Protein AF-A0A7V6TAF7-F1 (afdb_monomer_lite)

Foldseek 3Di:
DVVVVVVVVVVVVVPKDKDWDAAKDAAQDWDDDPQAIDGRHHIDTQKMWTDDPRYIDIDHHPD

pLDDT: mean 81.48, std 11.36, range [53.47, 93.0]

Structure (mmCIF, N/CA/C/O backbone):
data_AF-A0A7V6TAF7-F1
#
_entry.id   AF-A0A7V6TAF7-F1
#
loop_
_atom_site.group_PDB
_atom_site.id
_atom_site.type_symbol
_atom_site.label_atom_id
_atom_site.label_alt_id
_atom_site.label_comp_id
_atom_site.label_asym_id
_atom_site.label_entity_id
_atom_site.label_seq_id
_atom_site.pdbx_PDB_ins_code
_atom_site.Cartn_x
_atom_site.Cartn_y
_atom_site.Cartn_z
_atom_site.occupancy
_atom_site.B_iso_or_equiv
_atom_site.auth_seq_id
_atom_site.auth_comp_id
_atom_site.auth_asym_id
_atom_site.auth_atom_id
_atom_site.pdbx_PDB_model_num
ATOM 1 N N . ILE A 1 1 ? -26.469 14.754 17.831 1.00 59.38 1 ILE A N 1
ATOM 2 C CA . ILE A 1 1 ? -26.205 13.368 17.366 1.00 59.38 1 ILE A CA 1
ATOM 3 C C . ILE A 1 1 ? -25.333 13.403 16.105 1.00 59.38 1 ILE A C 1
ATOM 5 O O . ILE A 1 1 ? -24.320 12.722 16.099 1.00 59.38 1 ILE A O 1
ATOM 9 N N . GLU A 1 2 ? -25.605 14.298 15.145 1.00 71.19 2 GLU A N 1
ATOM 10 C CA . GLU A 1 2 ? -24.838 14.454 13.887 1.00 71.19 2 GLU A CA 1
ATOM 11 C C . GLU A 1 2 ? -23.329 14.744 14.028 1.00 71.19 2 GLU A C 1
ATOM 13 O O . GLU A 1 2 ? -22.523 14.206 13.274 1.00 71.19 2 GLU A O 1
ATOM 18 N N . GLU A 1 3 ? -22.904 15.573 14.987 1.00 72.06 3 GLU A N 1
ATOM 19 C CA . GLU A 1 3 ? -21.477 15.923 15.134 1.00 72.06 3 GLU A CA 1
ATOM 20 C C . GLU A 1 3 ? -20.605 14.745 15.577 1.00 72.06 3 GLU A C 1
ATOM 22 O O . GLU A 1 3 ? -19.459 14.619 15.146 1.00 72.06 3 GLU A O 1
ATOM 27 N N . LYS A 1 4 ? -21.166 13.853 16.402 1.00 71.75 4 LYS A N 1
ATOM 28 C CA . LYS A 1 4 ? -20.469 12.657 16.877 1.00 71.75 4 LYS A CA 1
ATOM 29 C C . LYS A 1 4 ? -20.224 11.683 15.723 1.00 71.75 4 LYS A C 1
ATOM 31 O O . LYS A 1 4 ? -19.104 11.221 15.554 1.00 71.75 4 LYS A O 1
ATOM 36 N N . GLU A 1 5 ? -21.236 11.446 14.891 1.00 75.31 5 GLU A N 1
ATOM 37 C CA . GLU A 1 5 ? -21.119 10.571 13.716 1.00 75.31 5 GLU A CA 1
ATOM 38 C C . GLU A 1 5 ? -20.122 11.123 12.690 1.00 75.31 5 GLU A C 1
ATOM 40 O O . GLU A 1 5 ? -19.357 10.371 12.087 1.00 75.31 5 GLU A O 1
ATOM 45 N N . LYS A 1 6 ? -20.068 12.450 12.532 1.00 71.75 6 LYS A N 1
ATOM 46 C CA . LYS A 1 6 ? -19.101 13.114 11.651 1.00 71.75 6 LYS A CA 1
ATOM 47 C C . LYS A 1 6 ? -17.662 12.970 12.158 1.00 71.75 6 LYS A C 1
ATOM 49 O O . LYS A 1 6 ? -16.759 12.722 11.360 1.00 71.75 6 LYS A O 1
ATOM 54 N N . LEU A 1 7 ? -17.452 13.091 13.469 1.00 70.06 7 LEU A N 1
ATOM 55 C CA . LEU A 1 7 ? -16.155 12.858 14.108 1.00 70.06 7 LEU A CA 1
ATOM 56 C C . LEU A 1 7 ? -15.741 11.383 14.033 1.00 70.06 7 LEU A C 1
ATOM 58 O O . LEU A 1 7 ? -14.598 11.105 13.684 1.00 70.06 7 LEU A O 1
ATOM 62 N N . ASP A 1 8 ? -16.662 10.443 14.256 1.00 66.94 8 ASP A N 1
ATOM 63 C CA . ASP A 1 8 ? -16.411 9.002 14.107 1.00 66.94 8 ASP A CA 1
ATOM 64 C C . ASP A 1 8 ? -16.034 8.643 12.654 1.00 66.94 8 ASP A C 1
ATOM 66 O O . ASP A 1 8 ? -15.095 7.878 12.405 1.00 66.94 8 ASP A O 1
ATOM 70 N N . LEU A 1 9 ? -16.684 9.266 11.666 1.00 62.94 9 LEU A N 1
ATOM 71 C CA . LEU A 1 9 ? -16.306 9.151 10.256 1.00 62.94 9 LEU A CA 1
ATOM 72 C C . LEU A 1 9 ? -14.912 9.731 9.985 1.00 62.94 9 LEU A C 1
ATOM 74 O O . LEU A 1 9 ? -14.100 9.071 9.341 1.00 62.94 9 LEU A O 1
ATOM 78 N N . MET A 1 10 ? -14.585 10.915 10.503 1.00 61.00 10 MET A N 1
ATOM 79 C CA . MET A 1 10 ? -13.252 11.506 10.323 1.00 61.00 10 MET A CA 1
ATOM 80 C C . MET A 1 10 ? -12.147 10.674 10.988 1.00 61.00 10 MET A C 1
ATOM 82 O O . MET A 1 10 ? -11.084 10.480 10.397 1.00 61.00 10 MET A O 1
ATOM 86 N N . ILE A 1 11 ? -12.398 10.126 12.178 1.00 63.03 11 ILE A N 1
ATOM 87 C CA . ILE A 1 11 ? -11.453 9.271 12.910 1.00 63.03 11 ILE A CA 1
ATOM 88 C C . ILE A 1 11 ? -11.262 7.927 12.195 1.00 63.03 11 ILE A C 1
ATOM 90 O O . ILE A 1 11 ? -10.127 7.470 12.048 1.00 63.03 11 ILE A O 1
ATOM 94 N N . SER A 1 12 ? -12.337 7.315 11.689 1.00 61.06 12 SER A N 1
ATOM 95 C CA . SER A 1 12 ? -12.259 6.041 10.953 1.00 61.06 12 SER A CA 1
ATOM 96 C C . SER A 1 12 ? -11.484 6.138 9.631 1.00 61.06 12 SER A C 1
ATOM 98 O O . SER A 1 12 ? -10.892 5.148 9.196 1.00 61.06 12 SER A O 1
ATOM 100 N N . HIS A 1 13 ? -11.443 7.323 9.013 1.00 55.34 13 HIS A N 1
ATOM 101 C CA . HIS A 1 13 ? -10.661 7.578 7.799 1.00 55.34 13 HIS A CA 1
ATOM 102 C C . HIS A 1 13 ? -9.230 8.045 8.101 1.00 55.34 13 HIS A C 1
ATOM 104 O O . HIS A 1 13 ? -8.324 7.745 7.328 1.00 55.34 13 HIS A O 1
ATOM 110 N N . SER A 1 14 ? -8.995 8.709 9.238 1.00 53.47 14 SER A N 1
ATOM 111 C CA . SER A 1 14 ? -7.674 9.255 9.593 1.00 53.47 14 SER A CA 1
ATOM 112 C C . SER A 1 14 ? -6.665 8.203 10.075 1.00 53.47 14 SER A C 1
ATOM 114 O O . SER A 1 14 ? -5.474 8.491 10.128 1.00 53.47 14 SER A O 1
ATOM 116 N N . SER A 1 15 ? -7.101 6.985 10.424 1.00 55.44 15 SER A N 1
ATOM 117 C CA . SER A 1 15 ? -6.209 5.937 10.956 1.00 55.44 15 SER A CA 1
ATOM 118 C C . SER A 1 15 ? -5.704 4.925 9.921 1.00 55.44 15 SER A C 1
ATOM 120 O O . SER A 1 15 ? -4.912 4.040 10.258 1.00 55.44 15 SER A O 1
ATOM 122 N N . ARG A 1 16 ? -6.121 5.027 8.652 1.00 67.06 16 ARG A N 1
ATOM 123 C CA . ARG A 1 16 ? -5.678 4.091 7.611 1.00 67.06 16 ARG A CA 1
ATOM 124 C C . ARG A 1 16 ? -4.321 4.521 7.080 1.00 67.06 16 ARG A C 1
ATOM 126 O O . ARG A 1 16 ? -4.229 5.315 6.152 1.00 67.06 16 ARG A O 1
ATOM 133 N N . ALA A 1 17 ? -3.259 3.981 7.671 1.00 76.25 17 ALA A N 1
ATOM 134 C CA . ALA A 1 17 ? -1.924 4.118 7.110 1.00 76.25 17 ALA A CA 1
ATOM 135 C C . ALA A 1 17 ? -1.933 3.653 5.641 1.00 76.25 17 ALA A C 1
ATOM 137 O O . ALA A 1 17 ? -2.378 2.542 5.326 1.00 76.25 17 ALA A O 1
ATOM 138 N N . SER A 1 18 ? -1.472 4.531 4.753 1.00 84.88 18 SER A N 1
ATOM 139 C CA . SER A 1 18 ? -1.420 4.300 3.315 1.00 84.88 18 SER A CA 1
ATOM 140 C C . SER A 1 18 ? -0.038 4.633 2.757 1.00 84.88 18 SER A C 1
ATOM 142 O O . SER A 1 18 ? 0.710 5.444 3.302 1.00 84.88 18 SER A O 1
ATOM 144 N N . ILE A 1 19 ? 0.334 3.942 1.685 1.00 86.81 19 ILE A N 1
ATOM 145 C CA . ILE A 1 19 ? 1.589 4.100 0.956 1.00 86.81 19 ILE A CA 1
ATOM 146 C C . ILE A 1 19 ? 1.228 4.282 -0.514 1.00 86.81 19 ILE A C 1
ATOM 148 O O . ILE A 1 19 ? 0.738 3.352 -1.153 1.00 86.81 19 ILE A O 1
ATOM 152 N N . SER A 1 20 ? 1.487 5.467 -1.060 1.00 87.06 20 SER A N 1
ATOM 153 C CA . SER A 1 20 ? 1.182 5.803 -2.454 1.00 87.06 20 SER A CA 1
ATOM 154 C C . SER A 1 20 ? 2.452 5.811 -3.305 1.00 87.06 20 SER A C 1
ATOM 156 O O . SER A 1 20 ? 3.436 6.468 -2.970 1.00 87.06 20 SER A O 1
ATOM 158 N N . ALA A 1 21 ? 2.433 5.103 -4.432 1.00 86.69 21 ALA A N 1
ATOM 159 C CA . ALA A 1 21 ? 3.498 5.091 -5.427 1.00 86.69 21 ALA A CA 1
ATOM 160 C C . ALA A 1 21 ? 3.076 5.922 -6.648 1.00 86.69 21 ALA A C 1
ATOM 162 O O . ALA A 1 21 ? 2.236 5.488 -7.438 1.00 86.69 21 ALA A O 1
ATOM 163 N N . SER A 1 22 ? 3.692 7.096 -6.815 1.00 85.38 22 SER A N 1
ATOM 164 C CA . SER A 1 22 ? 3.367 8.059 -7.881 1.00 85.38 22 SER A CA 1
ATOM 165 C C . SER A 1 22 ? 3.773 7.608 -9.282 1.00 85.38 22 SER A C 1
ATOM 167 O O . SER A 1 22 ? 3.143 7.999 -10.252 1.00 85.38 22 SER A O 1
ATOM 169 N N . ASN A 1 23 ? 4.813 6.779 -9.405 1.00 86.38 23 ASN A N 1
ATOM 170 C CA . ASN A 1 23 ? 5.309 6.3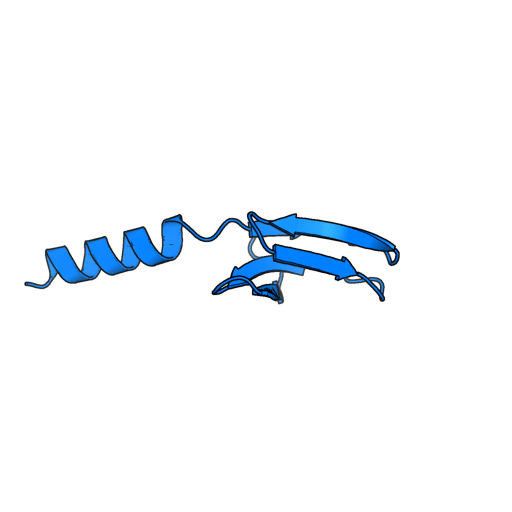10 -10.698 1.00 86.38 23 ASN A CA 1
ATOM 171 C C . ASN A 1 23 ? 5.059 4.807 -10.866 1.00 86.38 23 ASN A C 1
ATOM 173 O O . ASN A 1 23 ? 4.165 4.377 -11.600 1.00 86.38 23 ASN A O 1
ATOM 177 N N . VAL A 1 24 ? 5.829 3.980 -10.154 1.00 88.31 24 VAL A N 1
ATOM 178 C CA . VAL A 1 24 ? 5.699 2.528 -10.244 1.00 88.31 24 VAL A CA 1
ATOM 179 C C . VAL A 1 24 ? 6.204 1.809 -8.999 1.00 88.31 24 VAL A C 1
ATOM 181 O O . VAL A 1 24 ? 7.262 2.127 -8.462 1.00 88.31 24 VAL A O 1
ATOM 184 N N . CYS A 1 25 ? 5.454 0.797 -8.579 1.00 89.12 25 CYS A N 1
ATOM 185 C CA . CYS A 1 25 ? 5.876 -0.238 -7.656 1.00 89.12 25 CYS A CA 1
ATOM 186 C C . CYS A 1 25 ? 6.349 -1.461 -8.459 1.00 89.12 25 CYS A C 1
ATOM 188 O O . CYS A 1 25 ? 5.616 -1.980 -9.305 1.00 89.12 25 CYS A O 1
ATOM 190 N N . TYR A 1 26 ? 7.590 -1.896 -8.242 1.00 91.56 26 TYR A N 1
ATOM 191 C CA . TYR A 1 26 ? 8.178 -3.031 -8.957 1.00 91.56 26 TYR A CA 1
ATOM 192 C C . TYR A 1 26 ? 7.851 -4.372 -8.287 1.00 91.56 26 TYR A C 1
ATOM 194 O O . TYR A 1 26 ? 7.620 -4.449 -7.081 1.00 91.56 26 TYR A O 1
ATOM 202 N N . SER A 1 27 ? 7.890 -5.448 -9.076 1.00 91.50 27 SER A N 1
ATOM 203 C CA . SER A 1 27 ? 7.805 -6.818 -8.567 1.00 91.50 27 SER A CA 1
ATOM 204 C C . SER A 1 27 ? 8.926 -7.099 -7.563 1.00 91.50 27 SER A C 1
ATOM 206 O O . SER A 1 27 ? 10.083 -6.761 -7.807 1.00 91.50 27 SER A O 1
ATOM 208 N N . GLY A 1 28 ? 8.597 -7.758 -6.458 1.00 90.44 28 GLY A N 1
ATOM 209 C CA . GLY A 1 28 ? 9.528 -8.106 -5.385 1.00 90.44 28 GLY A CA 1
ATOM 210 C C . GLY A 1 28 ? 9.536 -7.125 -4.213 1.00 90.44 28 GLY A C 1
ATOM 211 O O . GLY A 1 28 ? 10.062 -7.478 -3.159 1.00 90.44 28 GLY A O 1
ATOM 212 N N . VAL A 1 29 ? 8.914 -5.948 -4.350 1.00 91.00 29 VAL A N 1
ATOM 213 C CA . VAL A 1 29 ? 8.752 -5.000 -3.240 1.00 91.00 29 VAL A CA 1
ATOM 214 C C . VAL A 1 29 ? 7.883 -5.627 -2.151 1.00 91.00 29 VAL A C 1
ATOM 216 O O . VAL A 1 29 ? 6.817 -6.181 -2.427 1.00 91.00 29 VAL A O 1
ATOM 219 N N . ASN A 1 30 ? 8.348 -5.541 -0.906 1.00 92.38 30 ASN A N 1
ATOM 220 C CA . ASN A 1 30 ? 7.581 -5.952 0.260 1.00 92.38 30 ASN A CA 1
ATOM 221 C C . ASN A 1 30 ? 7.026 -4.712 0.958 1.00 92.38 30 ASN A C 1
ATOM 223 O O . ASN A 1 30 ? 7.785 -3.867 1.427 1.00 92.38 30 ASN A O 1
ATOM 227 N N . ILE A 1 31 ? 5.705 -4.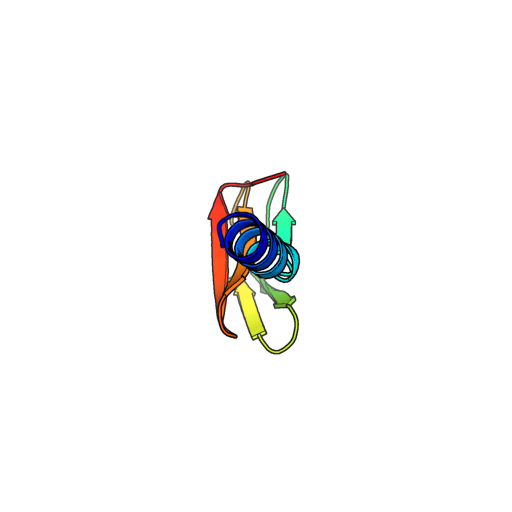610 1.006 1.00 90.19 31 ILE A N 1
ATOM 228 C CA . ILE A 1 31 ? 4.984 -3.500 1.617 1.00 90.19 31 ILE A CA 1
ATOM 229 C C . ILE A 1 31 ? 4.534 -3.952 2.996 1.00 90.19 31 ILE A C 1
ATOM 231 O O . ILE A 1 31 ? 3.915 -5.005 3.128 1.00 90.19 31 ILE A O 1
ATOM 235 N N . ILE A 1 32 ? 4.850 -3.165 4.020 1.00 90.38 32 ILE A N 1
ATOM 236 C CA . ILE A 1 32 ? 4.482 -3.444 5.408 1.00 90.38 32 ILE A CA 1
ATOM 237 C C . ILE A 1 32 ? 3.743 -2.220 5.937 1.00 90.38 32 ILE A C 1
ATOM 239 O O . ILE A 1 32 ? 4.289 -1.119 5.935 1.00 90.38 32 ILE A O 1
ATOM 243 N N . ILE A 1 33 ? 2.496 -2.413 6.367 1.00 88.94 33 ILE A N 1
ATOM 244 C CA . ILE A 1 33 ? 1.658 -1.358 6.942 1.00 88.94 33 ILE A CA 1
ATOM 245 C C . ILE A 1 33 ? 1.092 -1.880 8.262 1.00 88.94 33 ILE A C 1
ATOM 247 O O . ILE A 1 33 ? 0.159 -2.688 8.276 1.00 88.94 33 ILE A O 1
ATOM 251 N N . GLY A 1 34 ? 1.661 -1.422 9.379 1.00 85.56 34 GLY A N 1
ATOM 252 C CA . GLY A 1 34 ? 1.305 -1.913 10.710 1.00 85.56 34 GLY A CA 1
ATOM 253 C C . GLY A 1 34 ? 1.630 -3.401 10.868 1.00 85.56 34 GLY A C 1
ATOM 254 O O . GLY A 1 34 ? 2.784 -3.801 10.744 1.00 85.56 34 GLY A O 1
ATOM 255 N N . ASN A 1 35 ? 0.607 -4.218 11.133 1.00 85.88 35 ASN A N 1
ATOM 256 C CA . ASN A 1 35 ? 0.712 -5.674 11.292 1.00 85.88 35 ASN A CA 1
ATOM 257 C C . ASN A 1 35 ? 0.510 -6.471 9.988 1.00 85.88 35 ASN A C 1
ATOM 259 O O . ASN A 1 35 ? 0.620 -7.696 10.004 1.00 85.88 35 ASN A O 1
ATOM 263 N N . ALA A 1 36 ? 0.191 -5.805 8.877 1.00 87.75 36 ALA A N 1
ATOM 264 C CA . ALA A 1 36 ? -0.059 -6.449 7.595 1.00 87.75 36 ALA A CA 1
ATOM 265 C C . ALA A 1 36 ? 1.172 -6.355 6.685 1.00 87.75 36 ALA A C 1
ATOM 267 O O .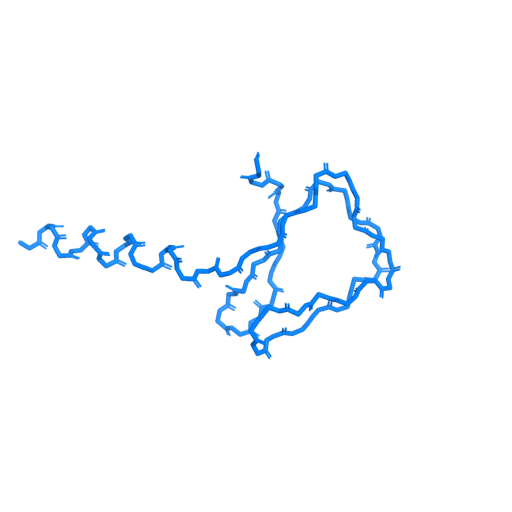 ALA A 1 36 ? 1.904 -5.362 6.714 1.00 87.75 36 ALA A O 1
ATOM 268 N N . SER A 1 37 ? 1.377 -7.368 5.838 1.00 90.94 37 SER A N 1
ATOM 269 C CA . SER A 1 37 ? 2.418 -7.356 4.806 1.00 90.94 37 SER A CA 1
ATOM 270 C C . SER A 1 37 ? 1.888 -7.848 3.461 1.00 90.94 37 SER A C 1
ATOM 272 O O . SER A 1 37 ? 1.010 -8.708 3.398 1.00 90.94 37 SER A O 1
ATOM 274 N N . LEU A 1 38 ? 2.416 -7.283 2.377 1.00 91.38 38 LEU A N 1
ATOM 275 C CA . LEU A 1 38 ? 2.062 -7.620 1.005 1.00 91.38 38 LEU A CA 1
ATOM 276 C C . LEU A 1 38 ? 3.315 -7.620 0.144 1.00 91.38 38 LEU A C 1
ATOM 278 O O . LEU A 1 38 ? 3.989 -6.602 -0.010 1.00 91.38 38 LEU A O 1
ATOM 282 N N . LYS A 1 39 ? 3.577 -8.762 -0.486 1.00 93.00 39 LYS A N 1
ATOM 283 C CA . LYS A 1 39 ? 4.626 -8.874 -1.490 1.00 93.00 39 LYS A CA 1
ATOM 284 C C . LYS A 1 39 ? 4.046 -8.594 -2.867 1.00 93.00 39 LYS A C 1
ATOM 286 O O . LYS A 1 39 ? 3.197 -9.341 -3.356 1.00 93.00 39 LYS A O 1
ATOM 291 N N . VAL A 1 40 ? 4.539 -7.543 -3.501 1.00 91.38 40 VAL A N 1
ATOM 292 C CA . VAL A 1 40 ? 4.153 -7.154 -4.853 1.00 91.38 40 VAL A CA 1
ATOM 293 C C . VAL A 1 40 ? 4.724 -8.178 -5.829 1.00 91.38 40 VAL A C 1
ATOM 295 O O . VAL A 1 40 ? 5.938 -8.370 -5.901 1.00 91.38 40 VAL A O 1
ATOM 298 N N . ARG A 1 41 ? 3.848 -8.890 -6.540 1.00 89.00 41 ARG A N 1
ATOM 299 C CA . ARG A 1 41 ? 4.252 -9.917 -7.515 1.00 89.00 41 ARG A CA 1
ATOM 300 C C . ARG A 1 41 ? 4.475 -9.329 -8.899 1.00 89.00 41 ARG A C 1
ATOM 302 O O . ARG A 1 41 ? 5.463 -9.666 -9.538 1.00 89.00 41 ARG A O 1
ATOM 309 N N . ASP A 1 42 ? 3.620 -8.393 -9.286 1.00 88.00 42 ASP A N 1
ATOM 310 C CA . ASP A 1 42 ? 3.633 -7.760 -10.597 1.00 88.00 42 ASP A CA 1
ATOM 311 C C . ASP A 1 42 ? 3.920 -6.269 -10.487 1.00 88.00 42 ASP A C 1
ATOM 313 O O . ASP A 1 42 ? 3.692 -5.643 -9.457 1.00 88.00 42 ASP A O 1
ATOM 317 N N . LYS A 1 43 ? 4.428 -5.682 -11.567 1.00 88.88 43 LYS A N 1
ATOM 318 C CA . LYS A 1 43 ? 4.684 -4.245 -11.634 1.00 88.88 43 LYS A CA 1
ATOM 319 C C . LYS A 1 43 ? 3.355 -3.479 -11.642 1.00 88.88 43 LYS A C 1
ATOM 321 O O . LYS A 1 43 ? 2.578 -3.625 -12.582 1.00 88.88 43 LYS A O 1
ATOM 326 N N . ILE A 1 44 ? 3.135 -2.609 -10.657 1.00 88.69 44 ILE A N 1
ATOM 327 C CA . ILE A 1 44 ? 1.914 -1.797 -10.535 1.00 88.69 44 ILE A CA 1
ATOM 328 C C . ILE A 1 44 ? 2.269 -0.317 -10.674 1.00 88.69 44 ILE A C 1
ATOM 330 O O . ILE A 1 44 ? 3.109 0.197 -9.940 1.00 88.69 44 ILE A O 1
ATOM 334 N N . LYS A 1 45 ? 1.646 0.382 -11.623 1.00 90.25 45 LYS A N 1
ATOM 335 C CA . LYS A 1 45 ? 1.829 1.829 -11.826 1.00 90.25 45 LYS A CA 1
ATOM 336 C C . LYS A 1 45 ? 0.730 2.601 -11.102 1.00 90.25 45 LYS A C 1
ATOM 338 O O . LYS A 1 45 ? -0.386 2.100 -11.063 1.00 90.25 45 LYS A O 1
ATOM 343 N N . HIS A 1 46 ? 1.041 3.805 -10.615 1.00 89.25 46 HIS A N 1
ATOM 344 C CA . HIS A 1 46 ? 0.076 4.734 -10.001 1.00 89.25 46 HIS A CA 1
ATOM 345 C C . HIS A 1 46 ? -0.884 4.037 -9.023 1.00 89.25 46 HIS A C 1
ATOM 347 O O . HIS A 1 46 ? -2.073 3.878 -9.300 1.00 89.25 46 HIS A O 1
ATOM 353 N N . VAL A 1 47 ? -0.359 3.604 -7.879 1.00 88.56 47 VAL A N 1
ATOM 354 C CA . VAL A 1 47 ? -1.102 2.772 -6.924 1.00 88.56 47 VAL A CA 1
ATOM 355 C C . VAL A 1 47 ? -0.982 3.314 -5.512 1.00 88.56 47 VAL A C 1
ATOM 357 O O . VAL A 1 47 ? 0.095 3.748 -5.102 1.00 88.56 47 VAL A O 1
ATOM 360 N N . THR A 1 48 ? -2.070 3.233 -4.757 1.00 90.56 48 THR A N 1
ATOM 361 C CA . THR A 1 48 ? -2.077 3.479 -3.316 1.00 90.56 48 THR A CA 1
ATOM 362 C C . THR A 1 48 ? -2.396 2.186 -2.586 1.00 90.56 48 THR A C 1
ATOM 364 O O . THR A 1 48 ? -3.410 1.545 -2.844 1.00 90.56 48 THR A O 1
ATOM 367 N N . PHE A 1 49 ? -1.509 1.791 -1.682 1.00 90.69 49 PHE A N 1
ATOM 368 C CA . PHE A 1 49 ? -1.679 0.666 -0.775 1.00 90.69 49 PHE A CA 1
ATOM 369 C C . PHE A 1 49 ? -2.193 1.183 0.558 1.00 90.69 49 PHE A C 1
ATOM 371 O O . PHE A 1 49 ? -1.699 2.188 1.053 1.00 90.69 49 PHE A O 1
ATOM 378 N N . TYR A 1 50 ? -3.142 0.496 1.171 1.00 89.19 50 TYR A N 1
ATOM 379 C CA . TYR A 1 50 ? -3.687 0.886 2.465 1.00 89.19 50 TYR A CA 1
ATOM 380 C C . TYR A 1 50 ? -4.018 -0.347 3.294 1.00 89.19 50 TYR A C 1
ATOM 382 O O . TYR A 1 50 ? -4.390 -1.398 2.763 1.00 89.19 50 TYR A O 1
ATOM 390 N N . ASN A 1 51 ? -3.871 -0.228 4.612 1.00 87.56 51 ASN A N 1
ATOM 391 C CA . ASN A 1 51 ? -4.314 -1.277 5.521 1.0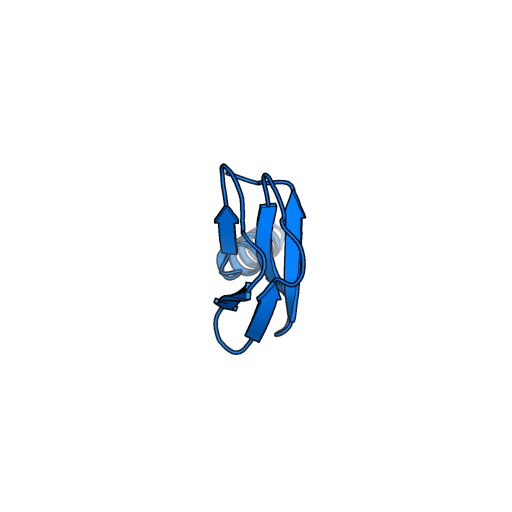0 87.56 51 ASN A CA 1
ATOM 392 C C . ASN A 1 51 ? -5.835 -1.187 5.703 1.00 87.56 51 ASN A C 1
ATOM 394 O O . ASN A 1 51 ? -6.378 -0.146 6.077 1.00 87.56 51 ASN A O 1
ATOM 398 N N . TYR A 1 52 ? -6.512 -2.293 5.421 1.00 84.12 52 TYR A N 1
ATOM 399 C CA . TYR A 1 52 ? -7.932 -2.483 5.641 1.00 84.12 52 TYR A CA 1
ATOM 400 C C . TYR A 1 52 ? -8.126 -3.736 6.497 1.00 84.12 52 TYR A C 1
ATOM 402 O O . TYR A 1 52 ? -7.973 -4.855 6.007 1.00 84.12 52 TYR A O 1
ATOM 410 N N . GLU A 1 53 ? -8.429 -3.539 7.782 1.00 83.38 53 GLU A N 1
ATOM 411 C CA . GLU A 1 53 ? -8.703 -4.618 8.748 1.00 83.38 53 GLU A CA 1
ATOM 412 C C . GLU A 1 53 ? -7.592 -5.689 8.817 1.00 83.38 53 GLU A C 1
ATOM 414 O O . GLU A 1 53 ? -7.856 -6.888 8.888 1.00 83.38 53 GLU A O 1
ATOM 419 N N . GLY A 1 54 ? -6.321 -5.272 8.766 1.00 81.94 54 GLY A N 1
ATOM 420 C CA . GLY A 1 54 ? -5.173 -6.186 8.828 1.00 81.94 54 GLY A CA 1
ATOM 421 C C . GLY A 1 54 ? -4.803 -6.829 7.489 1.00 81.94 54 GLY A C 1
ATOM 422 O O . GLY A 1 54 ? -3.893 -7.654 7.436 1.00 81.94 54 GLY A O 1
ATOM 423 N N . GLN A 1 55 ? -5.460 -6.435 6.397 1.00 85.81 55 GLN A N 1
ATOM 424 C CA . GLN A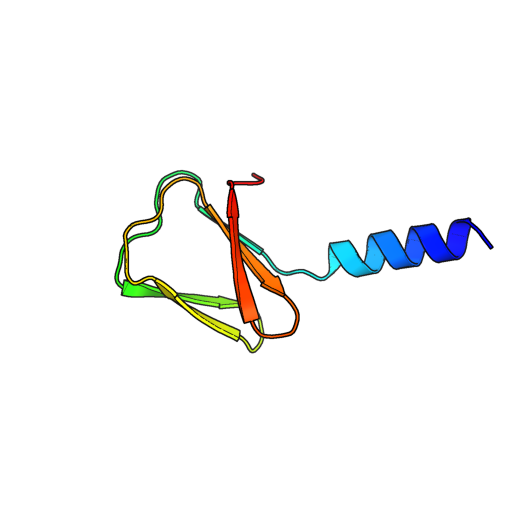 1 55 ? -5.096 -6.825 5.039 1.00 85.81 55 GLN A CA 1
ATOM 425 C C . GLN A 1 55 ? -4.672 -5.596 4.242 1.00 85.81 55 GLN A C 1
ATOM 427 O O . GLN A 1 55 ? -5.359 -4.576 4.235 1.00 85.81 55 GLN A O 1
ATOM 432 N N . ILE A 1 56 ? -3.541 -5.685 3.543 1.00 89.56 56 ILE A N 1
ATOM 433 C CA . ILE A 1 56 ? -3.139 -4.618 2.626 1.00 89.56 56 ILE A CA 1
ATOM 434 C C . ILE A 1 56 ? -3.965 -4.757 1.351 1.00 89.56 56 ILE A C 1
ATOM 436 O O . ILE 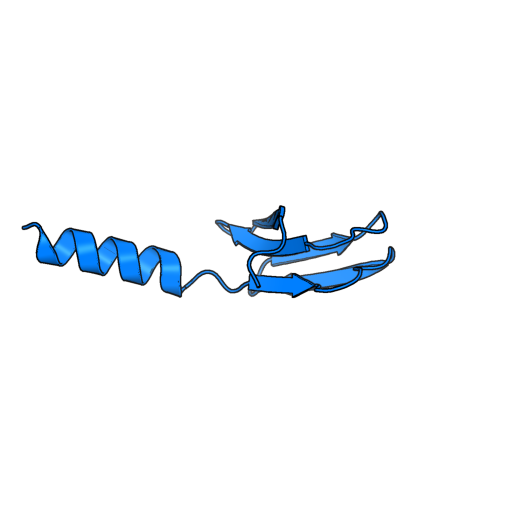A 1 56 ? -3.855 -5.749 0.629 1.00 89.56 56 ILE A O 1
ATOM 440 N N . LYS A 1 57 ? -4.772 -3.738 1.073 1.00 89.19 57 LYS A N 1
ATOM 441 C CA . LYS A 1 57 ? -5.459 -3.558 -0.203 1.00 89.19 57 LYS A CA 1
ATOM 442 C C . LYS A 1 57 ? -4.741 -2.494 -1.015 1.00 89.19 57 LYS A C 1
ATOM 444 O O . LYS A 1 57 ? -3.942 -1.724 -0.485 1.00 89.19 57 LYS A O 1
ATOM 449 N N . PHE A 1 58 ? -5.006 -2.482 -2.311 1.00 88.06 58 PHE A N 1
ATOM 450 C CA . PHE A 1 58 ? -4.466 -1.480 -3.209 1.00 88.06 58 PHE A CA 1
ATOM 451 C C . PHE A 1 58 ? -5.556 -0.955 -4.135 1.00 88.06 58 PHE A C 1
ATOM 453 O O . PHE A 1 58 ? -6.458 -1.694 -4.529 1.00 88.06 58 PHE A O 1
ATOM 460 N N . GLY A 1 59 ? -5.470 0.330 -4.449 1.00 86.69 59 GLY A N 1
ATOM 461 C CA . GLY A 1 59 ? -6.409 1.056 -5.290 1.00 86.69 59 GLY A CA 1
ATOM 462 C C . GLY A 1 59 ? -5.694 2.046 -6.212 1.00 86.69 59 GLY A C 1
ATOM 463 O O . GLY A 1 59 ? -4.457 2.065 -6.256 1.00 86.69 59 GLY A O 1
ATOM 464 N N . PRO A 1 60 ? -6.458 2.852 -6.969 1.00 85.88 60 PRO A N 1
ATOM 465 C CA . PRO A 1 60 ? -5.894 3.931 -7.773 1.00 85.88 60 PRO A CA 1
ATOM 466 C C . PRO A 1 60 ? -5.089 4.901 -6.898 1.00 85.88 60 PRO A C 1
ATOM 468 O O . PRO A 1 60 ? -5.335 5.016 -5.701 1.00 85.88 60 PRO A O 1
ATOM 471 N N . TYR A 1 61 ? -4.103 5.568 -7.496 1.00 85.25 61 TYR A N 1
ATOM 472 C CA . TYR A 1 61 ? -3.299 6.575 -6.808 1.00 85.25 61 TYR A CA 1
ATOM 473 C C . TYR A 1 61 ? -4.179 7.718 -6.278 1.00 85.25 61 TYR A C 1
ATOM 475 O O . TYR A 1 61 ? -4.838 8.394 -7.064 1.00 85.25 61 TYR A O 1
ATOM 483 N N . GLU A 1 62 ? -4.166 7.926 -4.960 1.00 74.38 62 GLU A N 1
ATOM 484 C CA . GLU A 1 62 ? -4.913 8.994 -4.266 1.00 74.38 62 GLU A CA 1
ATOM 485 C C . GLU A 1 62 ? -4.034 10.201 -3.879 1.00 74.38 62 GLU A C 1
ATOM 487 O O . GLU A 1 62 ? -4.442 11.018 -3.057 1.00 74.38 62 GLU A O 1
ATOM 492 N N . GLY A 1 63 ? -2.803 10.280 -4.403 1.00 57.56 63 GLY A N 1
ATOM 493 C CA . GLY A 1 63 ? -1.872 11.373 -4.094 1.00 57.56 63 GLY A CA 1
ATOM 494 C C . GLY A 1 63 ? -2.147 12.667 -4.845 1.00 57.56 63 GLY A C 1
ATOM 495 O O . GLY A 1 63 ? -2.746 12.611 -5.942 1.00 57.56 63 GLY A O 1
#

Sequence (63 aa):
IEEKEKLDLMISHSSRASISASNVCYSGVNIIIGNASLKVRDKIKHVTFYNYEGQIKFGPYEG

Radius of gyration: 14.03 Å; chains: 1; bounding box: 36×26×29 Å

Secondary structure (DSSP, 8-state):
-HHHHHHHHHHHHHT--EEEEEEEEPTTPEEEETTEEEE--S-EEEEEEEEETTEEEEEE---